Protein AF-A0AAV2SJJ1-F1 (afdb_monomer)

Nearest PDB structures (foldseek):
  2yms-assembly1_D  TM=8.324E-01  e=8.176E-03  Escherichia coli BL21
  5ogs-assembly1_A  TM=7.463E-01  e=8.620E-03  Homo sapiens
  7plo-assembly1_I  TM=7.413E-01  e=7.356E-03  Homo sapiens
  3q7o-assembly1_A  TM=7.854E-01  e=7.530E-02  Escherichia coli
  5ayw-assembly1_B  TM=5.201E-01  e=1.578E-01  Escherichia coli K-12

Foldseek 3Di:
DDFDWDQAAPPGTAGDPDDPVKDFPDWEDDDQKIWTAIPVGWIWIQGNVRGTLDTDDDPFAWDDWYDDPQKIWTAGPVRWIWIFRSPPTDIDTDDDDDD

Organism: Meganyctiphanes norvegica (NCBI:txid48144)

Sequence (99 aa):
MLHWEARWGDHGKVALPLSPEERVVRVAVDGTQAVILSDKGAILELDSDEMLISDVETPWHVTDVALHSGVLLVLTEEGNVYIRPLEGGTFNEVIVRQA

Radius of gyration: 13.84 Å; Cα contacts (8 Å, |Δi|>4): 190; chains: 1; bounding box: 50×23×33 Å

Secondary structure (DSSP, 8-state):
----EEE-GGG-EEE----TT--EEEEEEETTEEEEEETT--EEEEESSSS--EEE--SS-EEEEEEETTEEEEEETTS-EEEEETTTPPPEEE-----

Solvent-accessible surface area (backbone atoms only — not comparable to full-atom values): 6078 Å² total; per-residue (Å²): 135,81,81,70,73,48,77,50,65,92,72,43,69,47,78,66,96,65,57,86,90,57,45,82,73,47,76,24,65,42,94,63,34,38,40,38,33,30,75,82,39,49,36,40,33,32,36,51,91,42,85,63,72,49,80,47,90,62,101,61,60,53,72,46,68,45,46,51,95,67,31,39,38,40,34,32,74,88,69,49,36,33,39,25,43,69,85,86,47,66,81,39,80,55,85,88,72,87,129

pLDDT: mean 83.27, std 12.53, range [39.59, 96.06]

Mean predicted aligned error: 6.35 Å

Structure (mmCIF, N/CA/C/O backbone):
data_AF-A0AAV2SJJ1-F1
#
_entry.id   AF-A0AAV2SJJ1-F1
#
loop_
_atom_site.group_PDB
_atom_site.id
_atom_site.type_symbol
_atom_site.label_atom_id
_atom_site.label_alt_id
_atom_site.label_comp_id
_atom_site.label_asym_id
_atom_site.label_entity_id
_atom_site.label_seq_id
_atom_site.pdbx_PDB_ins_code
_atom_site.Cartn_x
_atom_site.Cartn_y
_atom_site.Cartn_z
_atom_site.occupancy
_atom_site.B_iso_or_equiv
_atom_site.auth_seq_id
_atom_site.auth_comp_id
_atom_site.auth_asym_id
_atom_site.auth_atom_id
_atom_site.pdbx_PDB_model_num
ATOM 1 N N . MET A 1 1 ? 23.121 -11.440 6.555 1.00 39.59 1 MET A N 1
ATOM 2 C CA . MET A 1 1 ? 22.349 -10.242 6.171 1.00 39.59 1 MET A CA 1
ATOM 3 C C . MET A 1 1 ? 21.334 -10.697 5.131 1.00 39.59 1 MET A C 1
ATOM 5 O O . MET A 1 1 ? 21.760 -11.305 4.156 1.00 39.59 1 MET A O 1
ATOM 9 N N . LEU A 1 2 ? 20.031 -10.550 5.385 1.00 39.91 2 LEU A N 1
ATOM 10 C CA . LEU A 1 2 ? 18.988 -10.913 4.416 1.00 39.91 2 LEU A CA 1
ATOM 11 C C . LEU A 1 2 ? 18.805 -9.722 3.468 1.00 39.91 2 LEU A C 1
ATOM 13 O O . LEU A 1 2 ? 18.408 -8.652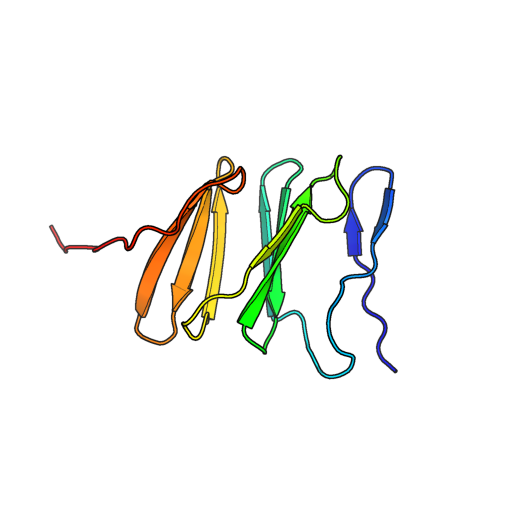 3.910 1.00 39.91 2 LEU A O 1
ATOM 17 N N . HIS A 1 3 ? 19.164 -9.888 2.196 1.00 52.56 3 HIS A N 1
ATOM 18 C CA . HIS A 1 3 ? 18.865 -8.919 1.143 1.00 52.56 3 HIS A CA 1
ATOM 19 C C . HIS A 1 3 ? 17.578 -9.389 0.462 1.00 52.56 3 HIS A C 1
ATOM 21 O O . HIS A 1 3 ? 17.534 -10.518 -0.030 1.00 52.56 3 HIS A O 1
ATOM 27 N N . TRP A 1 4 ? 16.524 -8.575 0.497 1.00 55.25 4 TRP A N 1
ATOM 28 C CA . TRP A 1 4 ? 15.279 -8.873 -0.207 1.00 55.25 4 TRP A CA 1
ATOM 29 C C . TRP A 1 4 ? 15.321 -8.229 -1.588 1.00 55.25 4 TRP A C 1
ATOM 31 O O . TRP A 1 4 ? 15.592 -7.040 -1.722 1.00 55.25 4 TRP A O 1
ATOM 41 N N . GLU A 1 5 ? 15.062 -9.037 -2.609 1.00 59.06 5 GLU A N 1
ATOM 42 C CA . GLU A 1 5 ? 15.026 -8.614 -4.004 1.00 59.06 5 GLU A CA 1
ATOM 43 C C . GLU A 1 5 ? 13.630 -8.918 -4.551 1.00 59.06 5 GLU A C 1
ATOM 45 O O . GLU A 1 5 ? 13.205 -10.076 -4.553 1.00 59.06 5 GLU A O 1
ATOM 50 N N . ALA A 1 6 ? 12.923 -7.899 -5.036 1.00 61.84 6 ALA A N 1
ATOM 51 C CA . ALA A 1 6 ? 11.710 -8.088 -5.824 1.00 61.84 6 ALA A CA 1
ATOM 52 C C . ALA A 1 6 ? 12.074 -8.042 -7.312 1.00 61.84 6 ALA A C 1
ATOM 54 O O . ALA A 1 6 ? 12.937 -7.258 -7.709 1.00 61.84 6 ALA A O 1
ATOM 55 N N . ARG A 1 7 ? 11.444 -8.881 -8.143 1.00 64.25 7 ARG A N 1
ATOM 56 C CA . ARG A 1 7 ? 11.531 -8.751 -9.605 1.00 64.25 7 ARG A CA 1
ATOM 57 C C . ARG A 1 7 ? 10.270 -8.072 -10.120 1.00 64.25 7 ARG A C 1
ATOM 59 O O . ARG A 1 7 ? 9.188 -8.593 -9.861 1.00 64.25 7 ARG A O 1
ATOM 66 N N . TRP A 1 8 ? 10.413 -6.949 -10.819 1.00 65.81 8 TRP A N 1
ATOM 67 C CA . TRP A 1 8 ? 9.282 -6.120 -11.244 1.00 65.81 8 TRP A CA 1
ATOM 68 C C . TRP A 1 8 ? 9.519 -5.497 -12.623 1.00 65.81 8 TRP A C 1
ATOM 70 O O . TRP A 1 8 ? 10.565 -4.889 -12.851 1.00 65.81 8 TRP A O 1
ATOM 80 N N . GLY A 1 9 ? 8.554 -5.666 -13.532 1.00 66.38 9 GLY A N 1
ATOM 81 C CA . GLY A 1 9 ? 8.638 -5.178 -14.913 1.00 66.38 9 GLY A CA 1
ATOM 82 C C . GLY A 1 9 ? 9.886 -5.650 -15.676 1.00 66.38 9 GLY A C 1
ATOM 83 O O . GLY A 1 9 ? 10.483 -6.686 -15.366 1.00 66.38 9 GLY A O 1
ATOM 84 N N . ASP A 1 10 ? 10.303 -4.851 -16.659 1.00 70.44 10 ASP A N 1
ATOM 85 C CA . ASP A 1 10 ? 11.524 -5.077 -17.448 1.00 70.44 10 ASP A CA 1
ATOM 86 C C . ASP A 1 10 ? 12.799 -4.584 -16.735 1.00 70.44 10 ASP A C 1
ATOM 88 O O . ASP A 1 10 ? 13.919 -4.842 -17.182 1.00 70.44 10 ASP A O 1
ATOM 92 N N . HIS A 1 11 ? 12.652 -3.920 -15.583 1.00 61.34 11 HIS A N 1
ATOM 93 C CA . HIS A 1 11 ? 13.758 -3.374 -14.788 1.00 61.34 11 HIS A CA 1
ATOM 94 C C . HIS A 1 11 ? 14.563 -4.440 -14.031 1.00 61.34 11 HIS A C 1
ATOM 96 O O . HIS A 1 11 ? 15.582 -4.139 -13.405 1.00 61.34 11 HIS A O 1
ATOM 102 N N . GLY A 1 12 ? 14.150 -5.706 -14.094 1.00 70.81 12 GLY A N 1
ATOM 103 C CA . GLY A 1 12 ? 14.847 -6.793 -13.424 1.00 70.81 12 GLY A CA 1
ATOM 104 C C . GLY A 1 12 ? 14.580 -6.781 -11.921 1.00 70.81 12 GLY A C 1
ATOM 105 O O . GLY A 1 12 ? 13.452 -7.032 -11.511 1.00 70.81 12 GLY A O 1
ATOM 106 N N . LYS A 1 13 ? 15.619 -6.589 -11.096 1.00 65.62 13 LYS A N 1
ATOM 107 C CA . LYS A 1 13 ? 15.518 -6.609 -9.625 1.00 65.62 13 LYS A CA 1
ATOM 108 C C . LYS A 1 13 ? 15.493 -5.190 -9.059 1.00 65.62 13 LYS A C 1
ATOM 110 O O . LYS A 1 13 ? 16.389 -4.406 -9.361 1.00 65.62 13 LYS A O 1
ATOM 115 N N . VAL A 1 14 ? 14.541 -4.910 -8.175 1.00 72.25 14 VAL A N 1
ATOM 116 C CA . VAL A 1 14 ? 14.451 -3.653 -7.421 1.00 72.25 14 VAL A CA 1
ATOM 117 C C . VAL A 1 14 ? 14.832 -3.921 -5.967 1.00 72.25 14 VAL A C 1
ATOM 119 O O . VAL A 1 14 ? 14.299 -4.838 -5.335 1.00 72.25 14 VAL A O 1
ATOM 122 N N . ALA A 1 15 ? 15.772 -3.132 -5.446 1.00 74.94 15 ALA A N 1
ATOM 123 C CA . ALA A 1 15 ? 16.066 -3.092 -4.019 1.00 74.94 15 ALA A CA 1
ATOM 124 C C . ALA A 1 15 ? 15.080 -2.135 -3.344 1.00 74.94 15 ALA A C 1
ATOM 126 O O . ALA A 1 15 ? 14.960 -0.980 -3.749 1.00 74.94 15 ALA A O 1
ATOM 127 N N . LEU A 1 16 ? 14.380 -2.619 -2.323 1.00 79.94 16 LEU A N 1
ATOM 128 C CA . LEU A 1 16 ? 13.435 -1.813 -1.555 1.00 79.94 16 LEU A CA 1
ATOM 129 C C . LEU A 1 16 ? 14.184 -1.051 -0.453 1.00 79.94 16 LEU A C 1
ATOM 131 O O . LEU A 1 16 ? 15.080 -1.637 0.164 1.00 79.94 16 LEU A O 1
ATOM 135 N N . PRO A 1 17 ? 13.824 0.210 -0.157 1.00 82.81 17 PRO A N 1
ATOM 136 C CA . PRO A 1 17 ? 14.476 1.026 0.871 1.00 82.81 17 PRO A CA 1
ATOM 137 C C . PRO A 1 17 ? 14.093 0.618 2.310 1.00 82.81 17 PRO A C 1
ATOM 139 O O . PRO A 1 17 ? 13.918 1.467 3.175 1.00 82.81 17 PRO A O 1
ATOM 142 N N . LEU A 1 18 ? 13.969 -0.681 2.590 1.00 83.06 18 LEU A N 1
ATOM 143 C CA . LEU A 1 18 ? 13.657 -1.191 3.925 1.00 83.06 18 LEU A CA 1
ATOM 144 C C . LEU A 1 18 ? 14.921 -1.269 4.785 1.00 83.06 18 LEU A C 1
ATOM 146 O O . LEU A 1 18 ? 16.015 -1.591 4.306 1.00 83.06 18 LEU A O 1
ATOM 150 N N . SER A 1 19 ? 14.769 -1.023 6.086 1.00 85.62 19 SER A N 1
ATOM 151 C CA . SER A 1 19 ? 15.872 -1.225 7.028 1.00 85.62 19 SER A CA 1
ATOM 152 C C . SER A 1 19 ? 16.250 -2.720 7.128 1.00 85.62 19 SER A C 1
ATOM 154 O O . SER A 1 19 ? 15.394 -3.583 6.952 1.00 85.62 19 SER A O 1
ATOM 156 N N . PRO A 1 20 ? 17.505 -3.089 7.457 1.00 85.75 20 PRO A N 1
ATOM 157 C CA . PRO A 1 20 ? 17.927 -4.500 7.499 1.00 85.75 20 PRO A CA 1
ATOM 158 C C . PRO A 1 20 ? 17.140 -5.401 8.465 1.00 85.75 20 PRO A C 1
ATOM 160 O O . PRO A 1 20 ? 17.151 -6.621 8.315 1.00 85.75 20 PRO A O 1
ATOM 163 N N . GLU A 1 21 ? 16.501 -4.798 9.468 1.00 88.25 21 GLU A N 1
ATOM 164 C CA . GLU A 1 21 ? 15.703 -5.486 10.491 1.00 88.25 21 GLU A CA 1
ATOM 165 C C . GLU A 1 21 ? 14.210 -5.553 10.149 1.00 88.25 21 GLU A C 1
ATOM 167 O O . GLU A 1 21 ? 13.425 -6.111 10.908 1.00 88.25 21 GLU A O 1
ATOM 172 N N . GLU A 1 22 ? 13.805 -4.933 9.048 1.00 87.81 22 GLU A N 1
ATOM 173 C CA . GLU A 1 22 ? 12.415 -4.809 8.634 1.00 87.81 22 GLU A CA 1
ATOM 174 C C . GLU A 1 22 ? 12.054 -5.879 7.610 1.00 87.81 22 GLU A C 1
ATOM 176 O O . GLU A 1 22 ? 12.875 -6.309 6.792 1.00 87.81 22 GLU A O 1
ATOM 181 N N . ARG A 1 23 ? 10.816 -6.362 7.698 1.00 88.25 23 ARG A N 1
ATOM 182 C CA . ARG A 1 23 ? 10.334 -7.502 6.923 1.00 88.25 23 ARG A CA 1
ATOM 183 C C . ARG A 1 23 ? 9.107 -7.112 6.136 1.00 88.25 23 ARG A C 1
ATOM 185 O O . ARG A 1 23 ? 8.208 -6.465 6.654 1.00 88.25 23 ARG A O 1
ATOM 192 N N . VAL A 1 24 ? 9.036 -7.592 4.903 1.00 90.12 24 VAL A N 1
ATOM 193 C CA . VAL A 1 24 ? 7.806 -7.526 4.116 1.00 90.12 24 VAL A CA 1
ATOM 194 C C . VAL A 1 24 ? 6.768 -8.452 4.749 1.00 90.12 24 VAL A C 1
ATOM 196 O O . VAL A 1 24 ? 7.021 -9.648 4.902 1.00 90.12 24 VAL A O 1
ATOM 199 N N . VAL A 1 25 ? 5.603 -7.907 5.099 1.00 92.56 25 VAL A N 1
ATOM 200 C CA . VAL A 1 25 ? 4.475 -8.677 5.655 1.00 92.56 25 VAL A CA 1
ATOM 201 C C . VAL A 1 25 ? 3.324 -8.809 4.675 1.00 92.56 25 VAL A C 1
ATOM 203 O O . VAL A 1 25 ? 2.595 -9.799 4.732 1.00 92.56 25 VAL A O 1
ATOM 206 N N . ARG A 1 26 ? 3.169 -7.852 3.753 1.00 93.62 26 ARG A N 1
ATOM 207 C CA . ARG A 1 26 ? 2.116 -7.883 2.739 1.00 93.62 26 ARG A CA 1
ATOM 208 C C . ARG A 1 26 ? 2.590 -7.296 1.420 1.00 93.62 26 ARG A C 1
ATOM 210 O O . ARG A 1 26 ? 3.401 -6.377 1.395 1.00 93.62 26 ARG A O 1
ATOM 217 N N . VAL A 1 27 ? 2.044 -7.834 0.335 1.00 92.94 27 VAL A N 1
ATOM 218 C CA . VAL A 1 27 ? 2.217 -7.317 -1.022 1.00 92.94 27 VAL A CA 1
ATOM 219 C C . VAL A 1 27 ? 0.851 -7.341 -1.700 1.00 92.94 27 VAL A C 1
ATOM 221 O O . VAL A 1 27 ? 0.201 -8.387 -1.723 1.00 92.94 27 VAL A O 1
ATOM 224 N N . ALA A 1 28 ? 0.428 -6.205 -2.242 1.00 93.25 28 ALA A N 1
ATOM 225 C CA . ALA A 1 28 ? -0.753 -6.073 -3.085 1.00 93.25 28 ALA A CA 1
ATOM 226 C C . ALA A 1 28 ? -0.317 -5.639 -4.487 1.00 93.25 28 ALA A C 1
ATOM 228 O O . ALA A 1 28 ? 0.572 -4.804 -4.622 1.00 93.25 28 ALA A O 1
ATOM 229 N N . VAL A 1 29 ? -0.915 -6.223 -5.523 1.00 91.50 29 VAL A N 1
ATOM 230 C CA . VAL A 1 29 ? -0.547 -5.992 -6.927 1.00 91.50 29 VAL A CA 1
ATOM 231 C C . VAL A 1 29 ? -1.802 -5.717 -7.735 1.00 91.50 29 VAL A C 1
ATOM 233 O O . VAL A 1 29 ? -2.782 -6.450 -7.604 1.00 91.50 29 VAL A O 1
ATOM 236 N N . ASP A 1 30 ? -1.735 -4.711 -8.601 1.00 91.56 30 ASP A N 1
ATOM 237 C CA . ASP A 1 30 ? -2.780 -4.391 -9.562 1.00 91.56 30 ASP A CA 1
ATOM 238 C C . ASP A 1 30 ? -2.168 -3.825 -10.849 1.00 91.56 30 ASP A C 1
ATOM 240 O O . ASP A 1 30 ? -1.568 -2.752 -10.860 1.00 91.56 30 ASP A O 1
ATOM 244 N N . GLY A 1 31 ? -2.286 -4.577 -11.944 1.00 88.56 31 GLY A N 1
ATOM 245 C CA . GLY A 1 31 ? -1.655 -4.223 -13.215 1.00 88.56 31 GLY A CA 1
ATOM 246 C C . GLY A 1 31 ? -0.134 -4.079 -13.093 1.00 88.56 31 GLY A C 1
ATOM 247 O O . GLY A 1 31 ? 0.562 -5.037 -12.756 1.00 88.56 31 GLY A O 1
ATOM 248 N N . THR A 1 32 ? 0.366 -2.885 -13.407 1.00 86.81 32 THR A N 1
ATOM 249 C CA . THR A 1 32 ? 1.784 -2.498 -13.341 1.00 86.81 32 THR A CA 1
ATOM 250 C C . THR A 1 32 ? 2.215 -1.996 -11.967 1.00 86.81 32 THR A C 1
ATOM 252 O O . THR A 1 32 ? 3.403 -1.763 -11.747 1.00 86.81 32 THR A O 1
ATOM 255 N N . GLN A 1 33 ? 1.277 -1.861 -11.030 1.00 88.50 33 GLN A N 1
ATOM 256 C CA . GLN A 1 33 ? 1.514 -1.259 -9.726 1.00 88.50 33 GLN A CA 1
ATOM 257 C C . GLN A 1 33 ? 1.567 -2.313 -8.622 1.00 88.50 33 GLN A C 1
ATOM 259 O O . GLN A 1 33 ? 0.855 -3.325 -8.648 1.00 88.50 33 GLN A O 1
ATOM 264 N N . ALA A 1 34 ? 2.410 -2.064 -7.626 1.00 90.12 34 ALA A N 1
ATOM 265 C CA . ALA A 1 34 ? 2.470 -2.850 -6.407 1.00 90.12 34 ALA A CA 1
ATOM 266 C C . ALA A 1 34 ? 2.579 -1.961 -5.175 1.00 90.12 34 ALA A C 1
ATOM 268 O O . ALA A 1 34 ? 3.209 -0.908 -5.192 1.00 90.12 34 ALA A O 1
ATOM 269 N N . VAL A 1 35 ? 2.004 -2.442 -4.079 1.00 92.62 35 VAL A N 1
ATOM 270 C CA . VAL A 1 35 ? 2.161 -1.863 -2.751 1.00 92.62 35 VAL A CA 1
ATOM 271 C C . VAL A 1 35 ? 2.731 -2.921 -1.824 1.00 92.62 35 VAL A C 1
ATOM 273 O O . VAL A 1 35 ? 2.232 -4.047 -1.761 1.00 92.62 35 VAL A O 1
ATOM 276 N N . ILE A 1 36 ? 3.783 -2.560 -1.100 1.00 92.12 36 ILE A N 1
ATOM 277 C CA . ILE A 1 36 ? 4.452 -3.419 -0.131 1.00 92.12 36 ILE A CA 1
ATOM 278 C C . ILE A 1 36 ? 4.269 -2.823 1.257 1.00 92.12 36 ILE A C 1
ATOM 280 O O . ILE A 1 36 ? 4.621 -1.673 1.485 1.00 92.12 36 ILE A O 1
ATOM 284 N N . LEU A 1 37 ? 3.755 -3.631 2.181 1.00 93.25 37 LEU A N 1
ATOM 285 C CA . LEU A 1 37 ? 3.660 -3.301 3.598 1.00 93.25 37 LEU A CA 1
ATOM 286 C C . LEU A 1 37 ? 4.763 -4.029 4.369 1.00 93.25 37 LEU A C 1
ATOM 288 O O . LEU A 1 37 ? 4.931 -5.249 4.220 1.00 93.25 37 LEU A O 1
ATOM 292 N N . SER A 1 38 ? 5.472 -3.298 5.225 1.00 92.12 38 SER A N 1
ATOM 293 C CA . SER A 1 38 ? 6.446 -3.857 6.161 1.00 92.12 38 SER A CA 1
ATOM 294 C C . SER A 1 38 ? 5.873 -4.115 7.560 1.00 92.12 38 SER A C 1
ATOM 296 O O . SER A 1 38 ? 4.845 -3.561 7.945 1.00 92.12 38 SER A O 1
ATOM 298 N N . ASP A 1 39 ? 6.561 -4.939 8.354 1.00 90.38 39 ASP A N 1
ATOM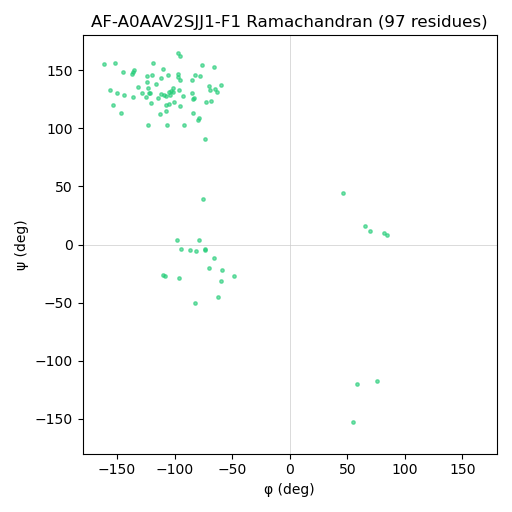 299 C CA . ASP A 1 39 ? 6.241 -5.185 9.769 1.00 90.38 39 ASP A CA 1
ATOM 300 C C . ASP A 1 39 ? 6.425 -3.956 10.671 1.00 90.38 39 ASP A C 1
ATOM 302 O O . ASP A 1 39 ? 5.963 -3.962 11.812 1.0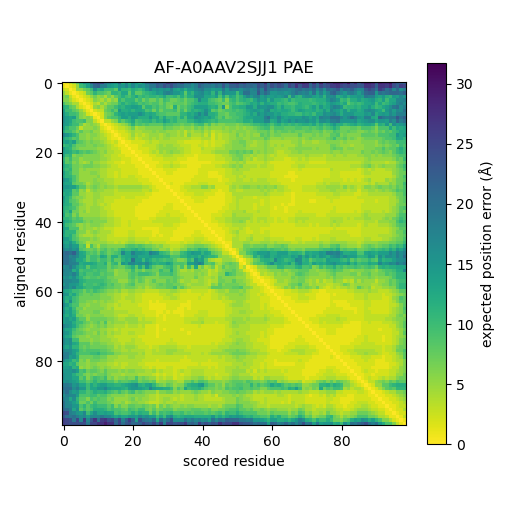0 90.38 39 ASP A O 1
ATOM 306 N N . LYS A 1 40 ? 7.066 -2.898 10.166 1.00 88.06 40 LYS A N 1
ATOM 307 C CA . LYS A 1 40 ? 7.187 -1.596 10.835 1.00 88.06 40 LYS A CA 1
ATOM 308 C C . LYS A 1 40 ? 6.158 -0.573 10.348 1.00 88.06 40 LYS A C 1
ATOM 310 O O . LYS A 1 40 ? 6.200 0.570 10.792 1.00 88.06 40 LYS A O 1
ATOM 315 N N . GLY A 1 41 ? 5.238 -0.976 9.470 1.00 87.44 41 GLY A N 1
ATOM 316 C CA . GLY A 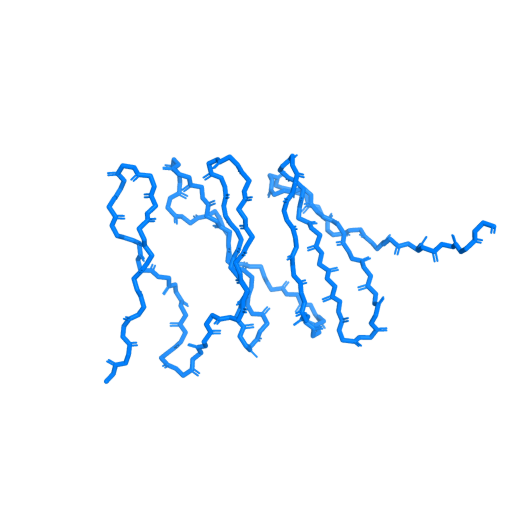1 41 ? 4.167 -0.122 8.958 1.00 87.44 41 GLY A CA 1
ATOM 317 C C . GLY A 1 41 ? 4.559 0.763 7.774 1.00 87.44 41 GLY A C 1
ATOM 318 O O . GLY A 1 41 ? 3.753 1.600 7.376 1.00 87.44 41 GLY A O 1
ATOM 319 N N . ALA A 1 42 ? 5.753 0.586 7.196 1.00 88.62 42 ALA A N 1
ATOM 320 C CA . ALA A 1 42 ? 6.133 1.290 5.975 1.00 88.62 42 ALA A CA 1
ATOM 321 C C . ALA A 1 42 ? 5.306 0.764 4.797 1.00 88.62 42 ALA A C 1
ATOM 323 O O . ALA A 1 42 ? 5.182 -0.453 4.612 1.00 88.62 42 ALA A O 1
ATOM 324 N N . ILE A 1 43 ? 4.752 1.681 4.005 1.00 91.31 43 ILE A N 1
ATOM 325 C CA . ILE A 1 43 ? 4.017 1.377 2.779 1.00 91.31 43 ILE A CA 1
ATOM 326 C C . ILE A 1 43 ? 4.843 1.908 1.609 1.00 91.31 43 ILE A C 1
ATOM 328 O O . ILE A 1 43 ? 4.992 3.116 1.440 1.00 91.31 43 ILE A O 1
ATOM 332 N N . LEU A 1 44 ? 5.364 0.991 0.798 1.00 90.19 44 LEU A N 1
ATOM 333 C CA . LEU A 1 44 ? 6.156 1.300 -0.388 1.00 90.19 44 LEU A CA 1
ATOM 334 C C . LEU A 1 44 ? 5.320 1.084 -1.643 1.00 90.19 44 LEU A C 1
ATOM 336 O O . LEU A 1 44 ? 4.752 0.006 -1.829 1.00 90.19 44 LEU A O 1
ATOM 340 N N . GLU A 1 45 ? 5.290 2.081 -2.517 1.00 90.19 45 GLU A N 1
ATOM 341 C CA . GLU A 1 45 ? 4.519 2.055 -3.760 1.00 90.19 45 GLU A CA 1
ATOM 342 C C . GLU A 1 45 ? 5.456 1.951 -4.956 1.00 90.19 45 GLU A C 1
ATOM 344 O O . GLU A 1 45 ? 6.407 2.721 -5.088 1.00 90.19 45 GLU A O 1
ATOM 349 N N . LEU A 1 46 ? 5.198 0.986 -5.827 1.00 86.94 46 LEU A N 1
ATOM 350 C CA . LEU A 1 46 ? 6.045 0.637 -6.960 1.00 86.94 46 LEU A CA 1
ATOM 351 C C . LEU A 1 46 ? 5.220 0.730 -8.239 1.00 86.94 46 LEU A C 1
ATOM 353 O O . LEU A 1 46 ? 4.114 0.188 -8.289 1.00 86.94 46 LEU A O 1
ATOM 357 N N . ASP A 1 47 ? 5.787 1.342 -9.275 1.00 85.69 47 ASP A N 1
ATOM 358 C CA . ASP A 1 47 ? 5.281 1.257 -10.641 1.00 85.69 47 ASP A CA 1
ATOM 359 C C . ASP A 1 47 ? 6.264 0.434 -11.488 1.00 85.69 47 ASP A C 1
ATOM 361 O O . ASP A 1 47 ? 7.467 0.381 -11.213 1.00 85.69 47 ASP A O 1
ATOM 365 N N . SER A 1 48 ? 5.772 -0.252 -12.518 1.00 76.38 48 SER A N 1
ATOM 366 C CA . SER A 1 48 ? 6.655 -0.922 -13.471 1.00 76.38 48 SER A CA 1
ATOM 367 C C . SER A 1 48 ? 7.417 0.052 -14.347 1.00 76.38 48 SER A C 1
ATOM 369 O O . SER A 1 48 ? 8.424 -0.365 -14.898 1.00 76.38 48 SER A O 1
ATOM 371 N N . ASP A 1 49 ? 6.951 1.294 -14.471 1.00 75.62 49 ASP A N 1
ATOM 372 C CA . ASP A 1 49 ? 7.617 2.338 -15.252 1.00 75.62 49 ASP A CA 1
ATOM 373 C C . ASP A 1 49 ? 8.505 3.229 -14.361 1.00 75.62 49 ASP A C 1
ATOM 375 O O . ASP A 1 49 ? 9.540 3.744 -14.793 1.00 75.62 49 ASP A O 1
ATOM 379 N N . GLU A 1 50 ? 8.136 3.360 -13.084 1.00 64.50 50 GLU A N 1
ATOM 380 C CA . GLU A 1 50 ? 8.823 4.145 -12.059 1.00 64.50 50 GLU A CA 1
ATOM 381 C C . GLU A 1 50 ? 9.186 3.234 -10.869 1.00 64.50 50 GLU A C 1
ATOM 383 O O . GLU A 1 50 ? 8.339 2.885 -10.051 1.00 64.50 50 GLU A O 1
ATOM 388 N N . MET A 1 51 ? 10.467 2.837 -10.760 1.00 67.25 51 MET A N 1
ATOM 389 C CA . MET A 1 51 ? 10.964 1.832 -9.790 1.00 67.25 51 MET A CA 1
ATOM 390 C C . MET A 1 51 ? 10.510 2.030 -8.329 1.00 67.25 51 MET A C 1
ATOM 392 O O . MET A 1 51 ? 10.498 1.055 -7.583 1.00 67.25 51 MET A O 1
ATOM 396 N N . LEU A 1 52 ? 10.206 3.258 -7.900 1.00 70.06 52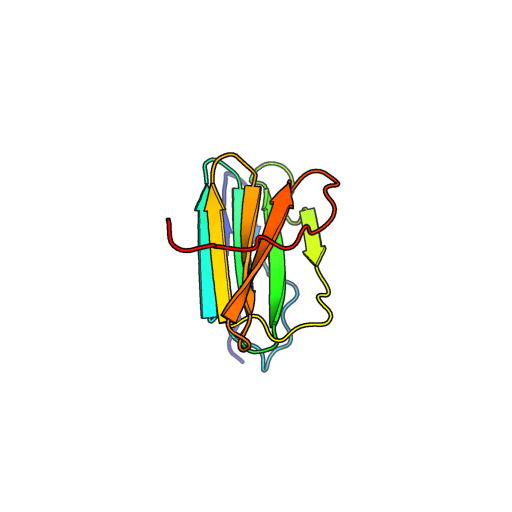 LEU A N 1
ATOM 397 C CA . LEU A 1 52 ? 9.598 3.579 -6.607 1.00 70.06 52 LEU A CA 1
ATOM 398 C C . LEU A 1 52 ? 8.830 4.896 -6.753 1.00 70.06 52 LEU A C 1
ATOM 400 O O . LEU A 1 52 ? 9.437 5.922 -7.059 1.00 70.06 52 LEU A O 1
ATOM 404 N N . ILE A 1 53 ? 7.523 4.856 -6.508 1.00 67.44 53 ILE A N 1
ATOM 405 C CA . ILE A 1 53 ? 6.635 6.019 -6.599 1.00 67.44 53 ILE A CA 1
ATOM 406 C C . ILE A 1 53 ? 6.715 6.830 -5.304 1.00 67.44 53 ILE A C 1
ATOM 408 O O . ILE A 1 53 ? 6.906 8.046 -5.333 1.00 67.44 53 ILE A O 1
ATOM 412 N N . SER A 1 54 ? 6.566 6.168 -4.150 1.00 75.94 54 SER A N 1
ATOM 413 C CA . SER A 1 54 ? 6.561 6.850 -2.855 1.00 75.94 54 SER A CA 1
ATOM 414 C C . SER A 1 54 ? 6.830 5.920 -1.667 1.00 75.94 54 SER A C 1
ATOM 416 O O . SER A 1 54 ? 6.593 4.710 -1.729 1.00 75.94 54 SER A O 1
ATOM 418 N N . ASP A 1 55 ? 7.340 6.520 -0.589 1.00 78.81 55 ASP A N 1
ATOM 419 C CA . ASP A 1 55 ? 7.318 5.970 0.767 1.00 78.81 55 ASP A CA 1
ATOM 420 C C . ASP A 1 55 ? 6.251 6.738 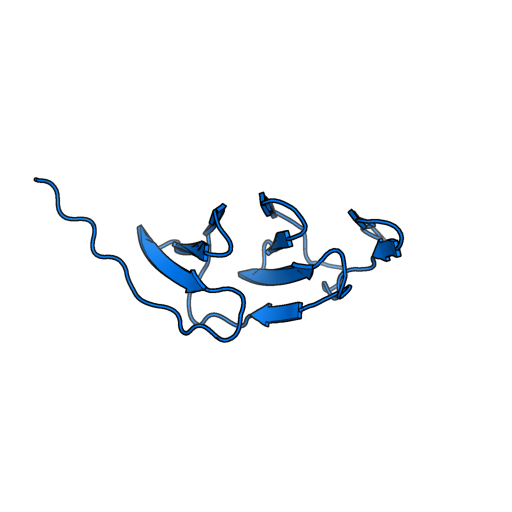1.551 1.00 78.81 55 ASP A C 1
ATOM 422 O O . ASP A 1 55 ? 6.278 7.973 1.619 1.00 78.81 55 ASP A O 1
ATOM 426 N N . VAL A 1 56 ? 5.264 6.014 2.064 1.00 79.94 56 VAL A N 1
ATOM 427 C CA . VAL A 1 56 ? 4.071 6.602 2.662 1.00 79.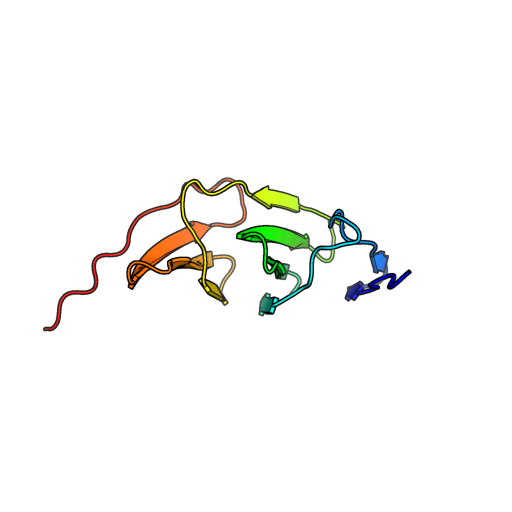94 56 VAL A CA 1
ATOM 428 C C . VAL A 1 56 ? 4.143 6.435 4.167 1.00 79.94 56 VAL A C 1
ATOM 430 O O . VAL A 1 56 ? 3.823 5.380 4.719 1.00 79.94 56 VAL A O 1
ATOM 433 N N . GLU A 1 57 ? 4.491 7.521 4.848 1.00 78.19 57 GLU A N 1
ATOM 434 C CA . GLU A 1 57 ? 4.352 7.593 6.295 1.00 78.19 57 GLU A CA 1
ATOM 435 C C . GLU A 1 57 ? 2.869 7.725 6.660 1.00 78.19 57 GLU A C 1
ATOM 437 O O . GLU A 1 57 ? 2.177 8.660 6.244 1.00 78.19 57 GLU A O 1
ATOM 442 N N . THR A 1 58 ? 2.371 6.785 7.461 1.00 81.44 58 THR A N 1
ATOM 443 C CA . THR A 1 58 ? 1.027 6.867 8.037 1.00 81.44 58 THR A CA 1
ATOM 444 C C . THR A 1 58 ? 1.126 7.072 9.549 1.00 81.44 58 THR A C 1
ATOM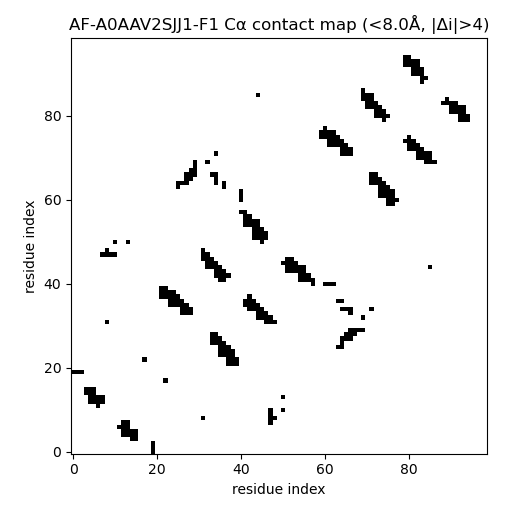 446 O O . THR A 1 58 ? 2.015 6.511 10.189 1.00 81.44 58 THR A O 1
ATOM 449 N N . PRO A 1 59 ? 0.230 7.865 10.164 1.00 82.44 59 PRO A N 1
ATOM 450 C CA . PRO A 1 59 ? 0.236 8.062 11.613 1.00 82.44 59 PRO A CA 1
ATOM 451 C C . PRO A 1 59 ? -0.394 6.882 12.378 1.00 82.44 59 PRO A C 1
ATOM 453 O O . PRO A 1 59 ? -0.562 6.968 13.594 1.00 82.44 59 PRO A O 1
ATOM 456 N N . TRP A 1 60 ? -0.782 5.807 11.686 1.00 87.69 60 TRP A N 1
ATOM 457 C CA . TRP A 1 60 ? -1.527 4.677 12.239 1.00 87.69 60 TRP A CA 1
ATOM 458 C C . TRP A 1 60 ? -0.732 3.377 12.113 1.00 87.69 60 TRP A C 1
ATOM 460 O O . TRP A 1 60 ? 0.089 3.217 11.215 1.00 87.69 60 TRP A O 1
ATOM 470 N N . HIS A 1 61 ? -1.037 2.403 12.970 1.00 90.31 61 HIS A N 1
ATOM 471 C CA . HIS A 1 61 ? -0.489 1.055 12.841 1.00 90.31 61 HIS A CA 1
ATOM 472 C C . HIS A 1 61 ? -1.271 0.284 11.775 1.00 90.31 61 HIS A C 1
ATOM 474 O O . HIS A 1 61 ? -2.431 -0.083 11.981 1.00 90.31 61 HIS A O 1
ATOM 480 N N . VAL A 1 62 ? -0.647 0.075 10.616 1.00 93.06 62 VAL A N 1
ATOM 481 C CA . VAL A 1 62 ? -1.246 -0.615 9.467 1.00 93.06 62 VAL A CA 1
ATOM 482 C C . VAL A 1 62 ? -1.082 -2.127 9.609 1.00 93.06 62 VAL A C 1
ATOM 484 O O . VAL A 1 62 ? 0.016 -2.618 9.856 1.00 93.06 62 VAL A O 1
ATOM 487 N N . THR A 1 63 ? -2.173 -2.873 9.431 1.00 93.31 63 THR A N 1
ATOM 488 C CA . THR A 1 63 ? -2.195 -4.343 9.536 1.00 93.31 63 THR A CA 1
ATOM 489 C C . THR A 1 63 ? -2.391 -5.039 8.197 1.00 93.31 63 THR A C 1
ATOM 491 O O . THR A 1 63 ? -1.959 -6.183 8.024 1.00 93.31 63 THR A O 1
ATOM 494 N N . ASP A 1 64 ? -3.034 -4.369 7.242 1.00 95.12 64 ASP A N 1
ATOM 495 C CA . ASP A 1 64 ? -3.270 -4.921 5.915 1.00 95.12 64 ASP A CA 1
ATOM 496 C C . ASP A 1 64 ? -3.366 -3.825 4.855 1.00 95.12 64 ASP A C 1
ATOM 498 O O . ASP A 1 64 ? -3.719 -2.678 5.142 1.00 95.12 64 ASP A O 1
ATOM 502 N N . VAL A 1 65 ? -3.086 -4.213 3.615 1.00 96.06 65 VAL A N 1
ATOM 503 C CA . VAL A 1 65 ? -3.246 -3.363 2.437 1.00 96.06 65 VAL A CA 1
ATOM 504 C C . VAL A 1 65 ? -3.881 -4.151 1.298 1.00 96.06 65 VAL A C 1
ATOM 506 O O . VAL A 1 65 ? -3.634 -5.345 1.127 1.00 96.06 65 VAL A O 1
ATOM 509 N N . ALA A 1 66 ? -4.676 -3.468 0.486 1.00 95.88 66 ALA A N 1
ATOM 510 C CA . ALA A 1 66 ? -5.204 -3.989 -0.767 1.00 95.88 66 ALA A CA 1
ATOM 511 C C . ALA A 1 66 ? -5.061 -2.931 -1.859 1.00 95.88 66 ALA A C 1
ATOM 513 O O . ALA A 1 66 ? -5.110 -1.738 -1.579 1.00 95.88 66 ALA A O 1
ATOM 514 N N . LEU A 1 67 ? -4.907 -3.364 -3.105 1.00 95.56 67 LEU A N 1
ATOM 515 C CA . LEU A 1 67 ? -4.786 -2.471 -4.249 1.00 95.56 67 LEU A CA 1
ATOM 516 C C . LEU A 1 67 ? -5.785 -2.898 -5.318 1.00 95.56 67 LEU A C 1
ATOM 518 O O . LEU A 1 67 ? -5.869 -4.083 -5.645 1.00 95.56 67 LEU A O 1
ATOM 522 N N . HIS A 1 68 ? -6.563 -1.945 -5.828 1.00 95.06 68 HIS A N 1
ATOM 523 C CA . HIS A 1 68 ? -7.483 -2.198 -6.928 1.00 95.06 68 HIS A CA 1
ATOM 524 C C . HIS A 1 68 ? -7.816 -0.930 -7.715 1.00 95.06 68 HIS A C 1
ATOM 526 O O . HIS A 1 68 ? -8.198 0.086 -7.141 1.00 95.06 68 HIS A O 1
ATOM 532 N N . SER A 1 69 ? -7.743 -1.023 -9.039 1.00 93.12 69 SER A N 1
ATOM 533 C CA . SER A 1 69 ? -7.916 0.072 -9.992 1.00 93.12 69 SER A CA 1
ATOM 534 C C . SER A 1 69 ? -7.133 1.338 -9.604 1.00 93.12 69 SER A C 1
ATOM 536 O O . SER A 1 69 ? -7.688 2.435 -9.627 1.00 93.12 69 SER A O 1
ATOM 538 N N . GLY A 1 70 ? -5.871 1.184 -9.180 1.00 91.06 70 GLY A N 1
ATOM 539 C CA . GLY A 1 70 ? -5.017 2.301 -8.731 1.00 91.06 70 GLY A CA 1
ATOM 540 C C . GLY A 1 70 ? -5.429 2.945 -7.394 1.00 91.06 70 GLY A C 1
ATOM 541 O O . GLY A 1 70 ? -4.933 4.015 -7.033 1.00 91.06 70 GLY A O 1
ATOM 542 N N . VAL A 1 71 ? -6.345 2.314 -6.649 1.00 92.75 71 VAL A N 1
ATOM 543 C CA . VAL A 1 71 ? -6.781 2.747 -5.316 1.00 92.75 71 VAL A CA 1
ATOM 544 C C . VAL A 1 71 ? -6.214 1.809 -4.259 1.00 92.75 71 VAL A C 1
ATOM 546 O O . VAL A 1 71 ? -6.510 0.611 -4.243 1.00 92.75 71 VAL A 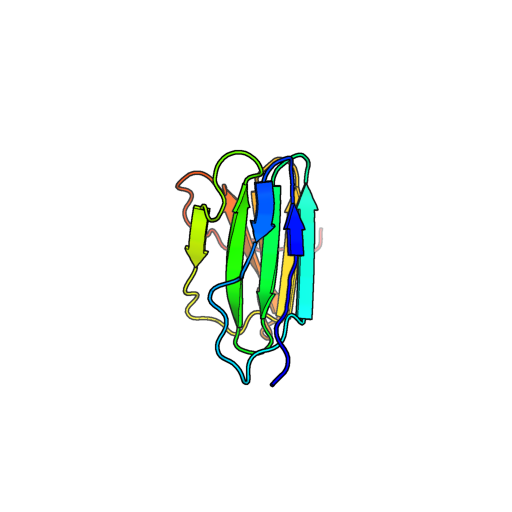O 1
ATOM 549 N N . LEU A 1 72 ? -5.427 2.376 -3.350 1.00 94.94 72 LEU A N 1
ATOM 550 C CA . LEU A 1 72 ? -4.906 1.713 -2.166 1.00 94.94 72 LEU A CA 1
ATOM 551 C C . LEU A 1 72 ? -5.958 1.740 -1.054 1.00 94.94 72 LEU A C 1
ATOM 553 O O . LEU A 1 72 ? -6.444 2.804 -0.669 1.00 94.94 72 LEU A O 1
ATOM 557 N N . LEU A 1 73 ? -6.273 0.564 -0.522 1.00 95.31 73 LEU A N 1
ATOM 558 C CA . LEU A 1 73 ? -7.018 0.352 0.711 1.00 95.31 73 LEU A CA 1
ATOM 559 C C . LEU A 1 73 ? -6.036 0.004 1.833 1.00 95.31 73 LEU A C 1
ATOM 561 O O . LEU A 1 73 ? -5.178 -0.858 1.654 1.00 95.31 73 LEU A O 1
ATOM 565 N N . VAL A 1 74 ? -6.199 0.621 2.996 1.00 94.69 74 VAL A N 1
ATOM 566 C CA . VAL A 1 74 ? -5.374 0.401 4.188 1.00 94.69 74 VAL A CA 1
ATOM 567 C C . VAL A 1 74 ? -6.287 0.034 5.349 1.00 94.69 74 VAL A C 1
ATOM 569 O O . VAL A 1 74 ? -7.233 0.765 5.640 1.00 94.69 74 VAL A O 1
ATOM 572 N N . LEU A 1 75 ? -6.001 -1.083 6.015 1.00 94.19 75 LEU A N 1
ATOM 573 C CA . LEU A 1 75 ? -6.654 -1.486 7.258 1.00 94.19 75 LEU A CA 1
ATOM 574 C C . LEU A 1 75 ? -5.701 -1.238 8.426 1.00 94.19 75 LEU A C 1
ATOM 576 O O . LEU A 1 75 ? -4.537 -1.645 8.380 1.00 94.19 75 LEU A O 1
ATOM 580 N N . THR A 1 76 ? -6.190 -0.591 9.479 1.00 93.38 76 THR A N 1
ATOM 581 C CA . THR A 1 76 ? -5.404 -0.351 10.694 1.00 93.38 76 THR A CA 1
ATOM 582 C C . THR A 1 76 ? -5.688 -1.386 11.776 1.00 93.38 76 THR A C 1
ATOM 584 O O . THR A 1 76 ? -6.674 -2.121 11.728 1.00 93.38 76 THR A O 1
ATOM 587 N N . GLU A 1 77 ? -4.819 -1.447 12.782 1.00 90.75 77 GLU A N 1
ATOM 588 C CA . GLU A 1 77 ? -4.994 -2.295 13.968 1.00 90.75 77 GLU A CA 1
ATOM 589 C C . GLU A 1 77 ? -6.278 -1.968 14.745 1.00 90.75 77 GLU A C 1
ATOM 591 O O . GLU A 1 77 ? -6.927 -2.857 15.288 1.00 90.75 77 GLU A O 1
ATOM 596 N N . GLU A 1 78 ? -6.696 -0.702 14.725 1.00 90.38 78 GLU A N 1
ATOM 597 C CA . GLU A 1 78 ? -7.940 -0.227 15.342 1.00 90.38 78 GLU A CA 1
ATOM 598 C C . GLU A 1 78 ? -9.199 -0.644 14.558 1.00 90.38 78 GLU A C 1
ATOM 600 O O . GLU A 1 78 ? -10.319 -0.401 15.006 1.00 90.38 78 GLU A O 1
ATOM 605 N N . GLY A 1 79 ? -9.032 -1.280 13.394 1.00 90.44 79 GLY A N 1
ATOM 606 C CA . GLY A 1 79 ? -10.125 -1.700 12.519 1.00 90.44 79 GLY A CA 1
ATOM 607 C C . GLY A 1 79 ? -10.661 -0.593 11.610 1.00 90.44 79 GLY A C 1
ATOM 608 O O . GLY A 1 79 ? -11.688 -0.794 10.960 1.00 90.44 79 GLY A O 1
ATOM 609 N N . ASN A 1 80 ? -9.980 0.555 11.535 1.00 92.31 80 ASN A N 1
ATOM 610 C CA . ASN A 1 80 ? -10.341 1.635 10.621 1.00 92.31 80 ASN A CA 1
ATOM 611 C C . ASN A 1 80 ? -9.863 1.300 9.205 1.00 92.31 80 ASN A C 1
ATOM 613 O O . ASN A 1 80 ? -8.796 0.712 9.014 1.00 92.31 80 ASN A O 1
ATOM 617 N N . VAL A 1 81 ? -10.649 1.702 8.208 1.00 93.75 81 VAL A N 1
ATOM 618 C CA . VAL A 1 81 ? -10.319 1.518 6.793 1.00 93.75 81 VAL A CA 1
ATOM 619 C C . VAL A 1 81 ? -10.056 2.879 6.173 1.00 93.75 81 VAL A C 1
ATOM 621 O O . VAL A 1 81 ? -10.884 3.777 6.286 1.00 93.75 81 VAL A O 1
ATOM 624 N N . TYR A 1 82 ? -8.937 3.022 5.475 1.00 94.12 82 TYR A N 1
ATOM 625 C CA . TYR A 1 82 ? -8.602 4.217 4.710 1.00 94.12 82 TYR A CA 1
ATOM 626 C C . TYR A 1 82 ? -8.434 3.871 3.236 1.00 94.12 82 TYR A C 1
ATOM 628 O O . TYR A 1 82 ? -7.959 2.789 2.896 1.00 94.12 82 TYR A O 1
ATOM 636 N N . ILE A 1 83 ? -8.809 4.795 2.354 1.00 94.81 83 ILE A N 1
ATOM 637 C CA . ILE A 1 83 ? -8.584 4.679 0.912 1.00 94.81 83 ILE A CA 1
ATOM 638 C C . ILE A 1 83 ? -7.812 5.874 0.375 1.00 94.81 83 ILE A C 1
ATOM 640 O O . ILE A 1 83 ? -8.014 7.006 0.822 1.00 94.81 83 ILE A O 1
ATOM 644 N N . ARG A 1 84 ? -6.956 5.626 -0.614 1.00 93.00 84 ARG A N 1
ATOM 645 C CA . ARG A 1 84 ? -6.175 6.659 -1.291 1.00 93.00 84 ARG A CA 1
ATOM 646 C C . ARG A 1 84 ? -5.889 6.271 -2.744 1.00 93.00 84 ARG A C 1
ATOM 648 O O . ARG A 1 84 ? -5.401 5.169 -2.976 1.00 93.00 84 ARG A O 1
ATOM 655 N N . PRO A 1 85 ? -6.133 7.150 -3.727 1.00 91.75 85 PRO A N 1
ATOM 656 C CA . PRO A 1 85 ? -5.529 7.010 -5.053 1.00 91.75 85 PRO A CA 1
ATOM 657 C C . PRO A 1 85 ? -3.994 7.047 -4.963 1.00 91.75 85 PRO A C 1
ATOM 659 O O . PRO A 1 85 ? -3.452 7.894 -4.246 1.00 91.75 85 PRO A O 1
ATOM 662 N N . LEU A 1 86 ? -3.293 6.170 -5.686 1.00 87.88 86 LEU A N 1
ATOM 663 C CA . LEU A 1 86 ? -1.823 6.165 -5.682 1.00 87.88 86 LEU A CA 1
ATOM 664 C C . LEU A 1 86 ? -1.250 7.480 -6.236 1.00 87.88 86 LEU A C 1
ATOM 666 O O . LEU A 1 86 ? -0.404 8.103 -5.596 1.00 87.88 86 LEU A O 1
ATOM 670 N N . GLU A 1 87 ? -1.794 7.965 -7.354 1.00 85.19 87 GLU A N 1
ATOM 671 C CA . GLU A 1 87 ? -1.392 9.227 -7.984 1.00 85.19 87 GLU A CA 1
ATOM 672 C C . GLU A 1 87 ? -1.895 10.449 -7.195 1.00 85.19 87 GLU A C 1
ATOM 674 O O . GLU A 1 87 ? -3.000 10.952 -7.407 1.00 85.19 87 GLU A O 1
ATOM 679 N N . GLY A 1 88 ? -1.077 10.935 -6.257 1.00 74.88 88 GLY A N 1
ATOM 680 C CA . GLY A 1 88 ? -1.274 12.232 -5.594 1.00 74.88 88 GLY A CA 1
ATOM 681 C C . GLY A 1 88 ? -2.525 12.341 -4.712 1.00 74.88 88 GLY A C 1
ATOM 682 O O . GLY A 1 88 ? -2.941 13.450 -4.370 1.00 74.88 88 GLY A O 1
ATOM 683 N N . GLY A 1 89 ? -3.145 11.215 -4.354 1.00 82.25 89 GLY A N 1
ATOM 684 C CA . GLY A 1 89 ? -4.342 11.180 -3.523 1.00 82.25 89 GLY A CA 1
ATOM 685 C C . GLY A 1 89 ? -4.064 11.423 -2.038 1.00 82.25 89 GLY A C 1
ATOM 686 O O . GLY A 1 89 ? -2.993 11.106 -1.527 1.00 82.25 89 GLY A O 1
ATOM 687 N N . THR A 1 90 ? -5.062 11.928 -1.310 1.00 88.25 90 THR A N 1
ATOM 688 C CA . THR A 1 90 ? -5.059 11.980 0.163 1.00 88.25 90 THR A CA 1
ATOM 689 C C . THR A 1 90 ? -5.823 10.799 0.747 1.00 88.25 90 THR A C 1
ATOM 691 O O . THR A 1 90 ? -6.797 10.333 0.149 1.00 88.25 90 THR A O 1
ATOM 694 N N . PHE A 1 91 ? -5.400 10.304 1.912 1.00 91.00 91 PHE A N 1
ATOM 695 C CA . PHE A 1 91 ? -6.152 9.261 2.605 1.00 91.00 91 PHE A CA 1
ATOM 696 C C . PHE A 1 91 ? -7.516 9.787 3.048 1.00 91.00 91 PHE A C 1
ATOM 698 O O . PHE A 1 91 ? -7.619 10.867 3.629 1.00 91.00 91 PHE A O 1
ATOM 705 N N . ASN A 1 92 ? -8.553 8.997 2.793 1.00 92.00 92 ASN A N 1
ATOM 706 C CA . ASN A 1 92 ? -9.907 9.234 3.269 1.00 92.00 92 ASN A CA 1
ATOM 707 C C . ASN A 1 92 ? -10.347 8.040 4.111 1.00 92.00 92 ASN A C 1
ATOM 709 O O . ASN A 1 92 ? -10.213 6.897 3.677 1.00 92.00 92 ASN A O 1
ATOM 713 N N . GLU A 1 93 ? -10.871 8.303 5.303 1.00 92.75 93 GLU A N 1
ATOM 714 C CA . GLU A 1 93 ? -11.452 7.266 6.153 1.00 92.75 93 GLU A CA 1
ATOM 715 C C . GLU A 1 93 ? -12.772 6.760 5.555 1.00 92.75 93 GLU A C 1
ATOM 717 O O . GLU A 1 93 ? -13.620 7.538 5.110 1.00 92.75 93 GLU A O 1
ATOM 722 N N . VAL A 1 94 ? -12.955 5.444 5.561 1.00 90.81 94 VAL A N 1
ATOM 723 C CA . VAL A 1 94 ? -14.160 4.760 5.104 1.00 90.81 94 VAL A CA 1
ATOM 724 C C . VAL A 1 94 ? -14.914 4.231 6.315 1.00 90.81 94 VAL A C 1
ATOM 726 O O . VAL A 1 94 ? -14.470 3.315 7.001 1.00 90.81 94 VAL A O 1
ATOM 729 N N . ILE A 1 95 ? -16.113 4.768 6.540 1.00 86.31 95 ILE A N 1
ATOM 730 C CA . ILE A 1 95 ? -17.008 4.303 7.601 1.00 86.31 95 ILE A CA 1
ATOM 731 C C . ILE A 1 95 ? -17.932 3.225 7.028 1.00 86.31 95 ILE A C 1
ATOM 733 O O . ILE A 1 95 ? -18.915 3.530 6.348 1.00 86.31 95 ILE A O 1
ATOM 737 N N . VAL A 1 96 ? -17.643 1.957 7.327 1.00 75.69 96 VAL A N 1
ATOM 738 C CA . VAL A 1 96 ? -18.519 0.834 6.963 1.00 75.69 96 VAL A CA 1
ATOM 739 C C . VAL A 1 96 ? -19.683 0.770 7.952 1.00 75.69 96 VAL A C 1
ATOM 741 O O . VAL A 1 96 ? -19.514 0.409 9.114 1.00 75.69 96 VAL A O 1
ATOM 744 N N . ARG A 1 97 ? -20.889 1.125 7.500 1.00 78.00 97 ARG A N 1
ATOM 745 C CA . ARG A 1 97 ? -22.126 0.938 8.273 1.00 78.00 97 ARG A CA 1
ATOM 746 C C . ARG A 1 97 ? -22.794 -0.358 7.832 1.00 78.00 97 ARG A C 1
ATOM 748 O O . ARG A 1 97 ? -22.937 -0.587 6.634 1.00 78.00 97 ARG A O 1
ATOM 755 N N . GLN A 1 98 ? -23.212 -1.189 8.786 1.00 71.19 98 GLN A N 1
ATOM 756 C CA . GLN A 1 98 ? -24.128 -2.285 8.471 1.00 71.19 98 GLN A CA 1
ATOM 757 C C . GLN A 1 98 ? -25.448 -1.688 7.966 1.00 71.19 98 GLN A C 1
ATOM 759 O O . GLN A 1 98 ? -25.952 -0.731 8.560 1.00 71.19 98 GLN A O 1
ATOM 764 N N . ALA A 1 99 ? -25.933 -2.208 6.839 1.00 56.25 99 ALA A N 1
ATOM 765 C CA . ALA A 1 99 ? -27.231 -1.860 6.267 1.00 56.25 99 ALA A CA 1
ATOM 766 C C . ALA A 1 99 ? -28.373 -2.547 7.026 1.00 56.25 99 ALA A C 1
ATOM 768 O O . ALA A 1 99 ? -28.154 -3.685 7.503 1.00 56.25 99 ALA A O 1
#